Protein AF-A0A382E9C2-F1 (afdb_monomer)

Secondary structure (DSSP, 8-state):
----HHHHHHHHHHHTT-S-EEE-SEEEEEEE-TTS--EEEEEEEEEE-S-EEES-HHHHHHHHHHSSS-EEEE-SSEEEEEETTEEEEEEPPPGGG----SS---PPP-

Radius of gyration: 14.0 Å; Cα contacts (8 Å, |Δi|>4): 191; chains: 1; bounding box: 32×22×49 Å

Solvent-accessible surface area (backbone atoms only — not comparable to full-atom values): 6510 Å² total; per-residue (Å²): 88,67,81,52,69,68,54,52,53,50,51,57,57,42,34,77,52,24,45,33,40,56,46,47,58,41,40,58,50,55,41,26,21,86,86,68,81,48,76,50,74,46,82,50,95,56,68,42,92,55,70,48,26,38,63,48,37,61,59,50,49,51,58,53,70,71,39,73,82,40,35,42,45,84,56,95,65,32,34,36,44,31,35,98,92,48,76,46,79,48,69,48,36,61,72,88,83,51,60,54,72,90,64,86,83,79,77,75,86,130

Foldseek 3Di:
DFADPVNLVVLVVQCVQPQKAKDAFAFKGKFAHPVRPDIDIDGHPDTDHHIFMDNGSVVVSVVQVVAPRWDWDDDDFWIWTDDDPDIDTGGTDDPVNDDGDPDDDDDDDD

Structure (mmCIF, N/CA/C/O backbone):
data_AF-A0A382E9C2-F1
#
_entry.id   AF-A0A382E9C2-F1
#
loop_
_atom_site.group_PDB
_atom_site.id
_atom_site.type_symbol
_atom_site.label_atom_id
_atom_site.label_alt_id
_atom_site.label_comp_id
_atom_site.label_asym_id
_atom_site.label_entity_id
_atom_site.label_seq_id
_atom_site.pdbx_PDB_ins_code
_atom_s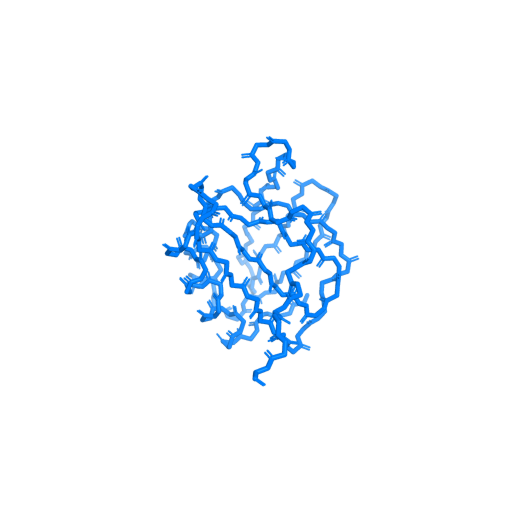ite.Cartn_x
_atom_site.Cartn_y
_atom_site.Cartn_z
_atom_site.occupancy
_atom_site.B_iso_or_equiv
_atom_site.auth_seq_id
_atom_site.auth_comp_id
_atom_site.auth_asym_id
_atom_site.auth_atom_id
_atom_site.pdbx_PDB_model_num
ATOM 1 N N . MET A 1 1 ? -11.753 5.032 4.717 1.00 91.81 1 MET A N 1
ATOM 2 C CA . MET A 1 1 ? -12.082 4.533 3.362 1.00 91.81 1 MET A CA 1
ATOM 3 C C . MET A 1 1 ? -12.258 3.020 3.390 1.00 91.81 1 MET A C 1
ATOM 5 O O . MET A 1 1 ? -11.709 2.377 4.276 1.00 91.81 1 MET A O 1
ATOM 9 N N . LYS A 1 2 ? -13.018 2.455 2.447 1.00 91.81 2 LYS A N 1
ATOM 10 C CA . LYS A 1 2 ? -13.134 1.000 2.237 1.00 91.81 2 LYS A CA 1
ATOM 11 C C . LYS A 1 2 ? 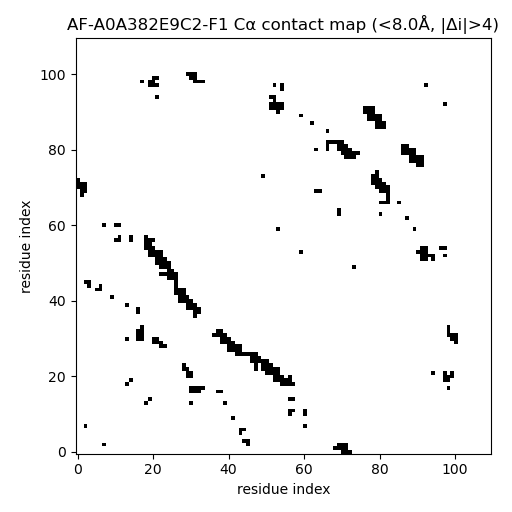-12.374 0.637 0.968 1.00 91.81 2 LYS A C 1
ATOM 13 O O . LYS A 1 2 ? -12.378 1.440 0.044 1.00 91.81 2 LYS A O 1
ATOM 18 N N . ILE A 1 3 ? -11.740 -0.529 0.947 1.00 92.94 3 ILE A N 1
ATOM 19 C CA . ILE A 1 3 ? -11.062 -1.058 -0.241 1.00 92.94 3 ILE A CA 1
ATOM 20 C C . ILE A 1 3 ? -11.972 -2.111 -0.868 1.00 92.94 3 ILE A C 1
ATOM 22 O O . ILE A 1 3 ? -12.415 -3.031 -0.178 1.00 92.94 3 ILE A O 1
ATOM 26 N N . SER A 1 4 ? -12.291 -1.957 -2.148 1.00 94.94 4 SER A N 1
ATOM 27 C CA . SER A 1 4 ? -13.079 -2.920 -2.911 1.00 94.94 4 SER A CA 1
ATOM 28 C C . SER A 1 4 ? -12.321 -4.222 -3.128 1.00 94.94 4 SER A C 1
ATOM 30 O O . SER A 1 4 ? -11.091 -4.269 -3.111 1.00 94.94 4 SER A O 1
ATOM 32 N N . GLN A 1 5 ? -13.079 -5.283 -3.407 1.00 94.50 5 GLN A N 1
ATOM 33 C CA . GLN A 1 5 ? -12.504 -6.576 -3.764 1.00 94.50 5 GLN A CA 1
ATOM 34 C C . GLN A 1 5 ? -11.592 -6.470 -4.995 1.00 94.50 5 GLN A C 1
ATOM 36 O O . GLN A 1 5 ? -10.497 -7.015 -4.977 1.00 94.50 5 GLN A O 1
ATOM 41 N N . ASN A 1 6 ? -11.987 -5.687 -6.005 1.00 96.88 6 ASN A N 1
ATOM 42 C CA . ASN A 1 6 ? -11.174 -5.463 -7.201 1.00 96.88 6 ASN A CA 1
ATOM 43 C C . ASN A 1 6 ? -9.802 -4.859 -6.861 1.00 96.88 6 ASN A C 1
ATOM 45 O O . ASN A 1 6 ? -8.774 -5.336 -7.332 1.00 96.88 6 ASN A O 1
ATOM 49 N N . THR A 1 7 ? -9.768 -3.844 -5.994 1.00 97.31 7 THR A N 1
ATOM 50 C CA . THR A 1 7 ? -8.507 -3.231 -5.558 1.00 97.31 7 THR A CA 1
ATOM 51 C C . THR A 1 7 ? -7.655 -4.203 -4.733 1.00 97.31 7 THR A C 1
ATOM 53 O O . THR A 1 7 ? -6.435 -4.217 -4.889 1.00 97.31 7 THR A O 1
ATOM 56 N N . LEU A 1 8 ? -8.263 -5.063 -3.905 1.00 96.56 8 LEU A N 1
ATOM 57 C CA . LEU A 1 8 ? -7.538 -6.128 -3.196 1.00 96.56 8 LEU A CA 1
ATOM 58 C C . LEU A 1 8 ? -6.947 -7.169 -4.154 1.00 96.56 8 LEU A C 1
ATOM 60 O O . LEU A 1 8 ? -5.807 -7.586 -3.959 1.00 96.56 8 LEU A O 1
ATOM 64 N N . ASP A 1 9 ? -7.682 -7.559 -5.193 1.00 97.81 9 ASP A N 1
ATOM 65 C CA . ASP A 1 9 ? -7.221 -8.532 -6.187 1.00 97.81 9 ASP A CA 1
ATOM 66 C C . ASP A 1 9 ? -6.061 -7.970 -7.025 1.00 97.81 9 ASP A C 1
ATOM 68 O O . ASP A 1 9 ? -5.077 -8.672 -7.268 1.00 97.81 9 ASP A O 1
ATOM 72 N N . ILE A 1 10 ? -6.120 -6.683 -7.392 1.00 98.50 10 ILE A N 1
ATOM 73 C CA . ILE A 1 10 ? -5.009 -5.966 -8.040 1.00 98.50 10 ILE A CA 1
ATOM 74 C C . ILE A 1 10 ? -3.776 -5.959 -7.133 1.00 98.50 10 ILE A C 1
ATOM 76 O O . ILE A 1 10 ? -2.687 -6.323 -7.571 1.00 98.50 10 ILE A O 1
ATOM 80 N N . LEU A 1 11 ? -3.932 -5.575 -5.862 1.00 98.06 11 LEU A N 1
ATOM 81 C CA . LEU A 1 11 ? -2.824 -5.551 -4.903 1.00 98.06 11 LEU A CA 1
ATOM 82 C C . LEU A 1 11 ? -2.230 -6.950 -4.684 1.00 98.06 11 LEU A C 1
ATOM 84 O O . LEU A 1 11 ? -1.013 -7.082 -4.591 1.00 98.06 11 LEU A O 1
ATOM 88 N N . LYS A 1 12 ? -3.065 -7.994 -4.661 1.00 98.06 12 LYS A N 1
ATOM 89 C CA . LYS A 1 12 ? -2.619 -9.390 -4.595 1.00 98.06 12 LYS A CA 1
ATOM 90 C C . LYS A 1 12 ? -1.845 -9.807 -5.844 1.00 98.06 12 LYS A C 1
ATOM 92 O O . LYS A 1 12 ? -0.849 -10.503 -5.739 1.00 98.06 12 LYS A O 1
ATOM 97 N N . ASN A 1 13 ? -2.262 -9.384 -7.034 1.00 98.38 13 ASN A N 1
ATOM 98 C CA . ASN A 1 13 ? -1.469 -9.626 -8.237 1.00 98.38 13 ASN A CA 1
ATOM 99 C C . ASN A 1 13 ? -0.131 -8.868 -8.193 1.00 98.38 13 ASN A C 1
ATOM 101 O O . ASN A 1 13 ? 0.901 -9.401 -8.590 1.00 98.38 13 ASN A O 1
ATOM 105 N N . PHE A 1 14 ? -0.131 -7.639 -7.674 1.00 98.56 14 PHE A N 1
ATOM 106 C CA . PHE A 1 14 ? 1.074 -6.821 -7.566 1.00 98.56 14 PHE A CA 1
ATOM 107 C C . PHE A 1 14 ? 2.073 -7.372 -6.545 1.00 98.56 14 PHE A C 1
ATOM 109 O O . PHE A 1 14 ? 3.274 -7.196 -6.758 1.00 98.56 14 PHE A O 1
ATOM 116 N N . SER A 1 15 ? 1.618 -8.064 -5.492 1.00 98.19 15 SER A N 1
ATOM 117 C CA . SER A 1 15 ? 2.510 -8.676 -4.497 1.00 98.19 15 SER A CA 1
ATOM 118 C C . SER A 1 15 ? 3.371 -9.806 -5.070 1.00 98.19 15 SER A C 1
ATOM 120 O O . SER A 1 15 ? 4.470 -10.038 -4.570 1.00 98.19 15 SER A O 1
ATOM 122 N N . GLU A 1 16 ? 2.929 -10.442 -6.160 1.00 98.00 16 GLU A N 1
ATOM 123 C CA . GLU A 1 16 ? 3.712 -11.425 -6.926 1.00 98.00 16 GLU A CA 1
ATOM 124 C C . GLU A 1 16 ? 4.790 -10.765 -7.810 1.00 98.00 16 GLU A C 1
ATOM 126 O O . GLU A 1 16 ? 5.763 -11.406 -8.202 1.00 98.00 16 GLU A O 1
ATOM 131 N N . ILE A 1 17 ? 4.643 -9.473 -8.132 1.00 98.31 17 ILE A N 1
ATOM 132 C CA . ILE A 1 17 ? 5.626 -8.700 -8.913 1.00 98.31 17 ILE A CA 1
ATOM 133 C C . ILE A 1 17 ? 6.677 -8.087 -7.984 1.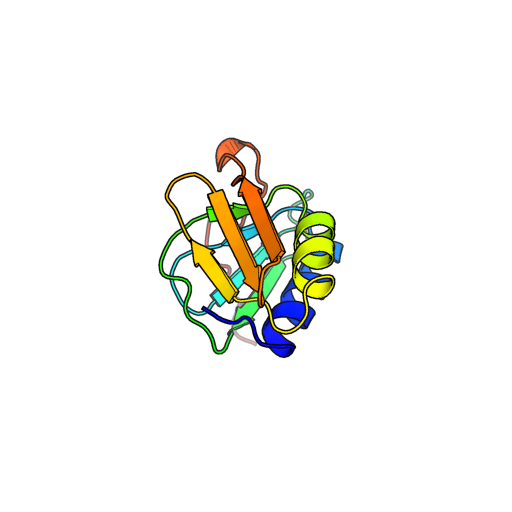00 98.31 17 ILE A C 1
ATOM 135 O O . ILE A 1 17 ? 7.875 -8.099 -8.282 1.00 98.31 17 ILE A O 1
ATOM 139 N N . ASN A 1 18 ? 6.220 -7.509 -6.875 1.00 98.25 18 ASN A N 1
ATOM 140 C CA . ASN A 1 18 ? 7.057 -6.894 -5.860 1.00 98.25 18 ASN A CA 1
ATOM 141 C C . ASN A 1 18 ? 6.344 -6.962 -4.509 1.00 98.25 18 ASN A C 1
ATOM 143 O O . ASN A 1 18 ? 5.192 -6.555 -4.379 1.00 98.25 18 ASN A O 1
ATOM 147 N N . THR A 1 19 ? 7.054 -7.434 -3.489 1.00 97.19 19 THR A N 1
ATOM 148 C CA . THR A 1 19 ? 6.509 -7.564 -2.139 1.00 97.19 19 THR A CA 1
ATOM 149 C C . THR A 1 19 ? 6.260 -6.217 -1.471 1.00 97.19 19 THR A C 1
ATOM 151 O O . THR A 1 19 ? 5.525 -6.179 -0.496 1.00 97.19 19 THR A O 1
ATOM 154 N N . ASN A 1 20 ? 6.824 -5.114 -1.973 1.00 98.31 20 ASN A N 1
ATOM 155 C CA . ASN A 1 20 ? 6.514 -3.765 -1.506 1.00 98.31 20 ASN A CA 1
ATOM 156 C C . ASN A 1 20 ? 5.763 -2.943 -2.556 1.00 98.31 20 ASN A C 1
ATOM 158 O O . ASN A 1 20 ? 5.815 -3.216 -3.756 1.00 98.31 20 ASN A O 1
ATOM 162 N N . ILE A 1 21 ? 5.091 -1.889 -2.094 1.00 98.44 21 ILE A N 1
ATOM 163 C CA . ILE A 1 21 ? 4.430 -0.920 -2.967 1.00 98.44 21 ILE A CA 1
ATOM 164 C C . ILE A 1 21 ? 4.472 0.484 -2.363 1.00 98.44 21 ILE A C 1
ATOM 166 O O . ILE A 1 21 ? 4.301 0.676 -1.158 1.00 98.44 21 ILE A O 1
ATOM 170 N N . LEU A 1 22 ? 4.682 1.482 -3.223 1.00 98.31 22 LEU A N 1
ATOM 171 C CA . LEU A 1 22 ? 4.480 2.891 -2.898 1.00 98.31 22 LEU A CA 1
ATOM 172 C C . LEU A 1 22 ? 3.133 3.333 -3.473 1.00 98.31 22 LEU A C 1
ATOM 174 O O . LEU A 1 22 ? 2.985 3.452 -4.691 1.00 98.31 22 LEU A O 1
ATOM 1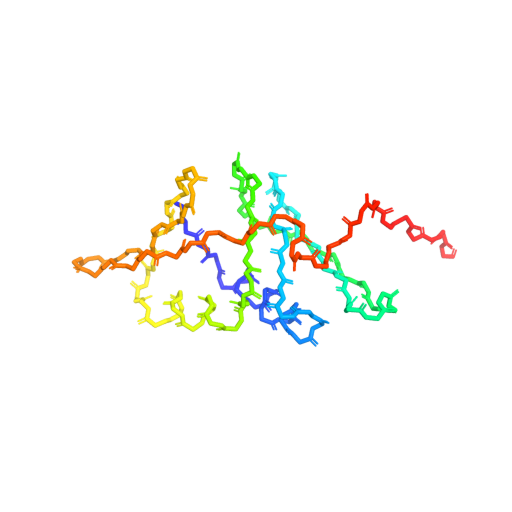78 N N . ILE A 1 23 ? 2.165 3.591 -2.600 1.00 97.56 23 ILE A N 1
ATOM 179 C CA . ILE A 1 23 ? 0.864 4.142 -2.975 1.00 97.56 23 ILE A CA 1
ATOM 180 C C . ILE A 1 23 ? 1.016 5.651 -3.115 1.00 97.56 23 ILE A C 1
ATOM 182 O O . ILE A 1 23 ? 1.523 6.301 -2.203 1.00 97.56 23 ILE A O 1
ATOM 186 N N . LYS A 1 24 ? 0.580 6.208 -4.246 1.00 96.69 24 LYS A N 1
ATOM 187 C CA . LYS A 1 24 ? 0.547 7.655 -4.501 1.00 96.69 24 LYS A CA 1
ATOM 188 C C . LYS A 1 24 ? -0.893 8.171 -4.412 1.00 96.69 24 LYS A C 1
ATOM 190 O O . LYS A 1 24 ? -1.818 7.381 -4.603 1.00 96.69 24 LYS A O 1
ATOM 195 N N . PRO A 1 25 ? -1.101 9.476 -4.161 1.00 96.94 25 PRO A N 1
ATOM 196 C CA . PRO A 1 25 ? -2.432 10.060 -4.204 1.00 96.94 25 PRO A CA 1
ATOM 197 C C . PRO A 1 25 ? -3.097 9.861 -5.570 1.00 96.94 25 PRO A C 1
ATOM 199 O O . PRO A 1 25 ? -2.435 9.968 -6.605 1.00 96.94 25 PRO A O 1
ATOM 202 N N . GLY A 1 26 ? -4.404 9.607 -5.566 1.00 97.19 26 GLY A N 1
ATOM 203 C CA . GLY A 1 26 ? -5.204 9.386 -6.769 1.00 97.19 26 GLY A CA 1
ATOM 204 C C . GLY A 1 26 ? -5.788 7.975 -6.868 1.00 97.19 26 GLY A C 1
ATOM 205 O O . GLY A 1 26 ? -5.942 7.272 -5.869 1.00 97.19 26 GLY A O 1
ATOM 206 N N . LYS A 1 27 ? -6.144 7.589 -8.098 1.00 97.62 27 LYS A N 1
ATOM 207 C CA . LYS A 1 27 ? -6.906 6.367 -8.427 1.00 97.62 27 LYS A CA 1
ATOM 208 C C . LYS A 1 27 ? -6.114 5.346 -9.242 1.00 97.62 27 LYS A C 1
ATOM 210 O O . LYS A 1 27 ? -6.685 4.543 -9.970 1.00 97.62 27 LYS A O 1
ATOM 215 N N . VAL A 1 28 ? -4.790 5.410 -9.158 1.00 97.00 28 VAL A N 1
ATOM 216 C CA . VAL A 1 28 ? -3.885 4.597 -9.970 1.00 97.00 28 VAL A CA 1
ATOM 217 C C . VAL A 1 28 ? -2.902 3.891 -9.057 1.00 97.00 28 VAL A C 1
ATOM 219 O O . VAL A 1 28 ? -2.204 4.528 -8.267 1.00 97.00 28 VAL A O 1
ATOM 222 N N . LEU A 1 29 ? -2.800 2.578 -9.218 1.00 97.81 29 LEU A N 1
ATOM 223 C CA . LEU A 1 29 ? -1.762 1.764 -8.606 1.00 97.81 29 LEU A CA 1
ATOM 224 C C . LEU A 1 29 ? -0.707 1.414 -9.649 1.00 97.81 29 LEU A C 1
ATOM 226 O O . LEU A 1 29 ? -1.017 1.169 -10.815 1.00 97.81 29 LEU A O 1
ATOM 230 N N . SER A 1 30 ? 0.553 1.363 -9.225 1.00 97.44 30 SER A N 1
ATOM 231 C CA . SER A 1 30 ? 1.639 0.870 -10.069 1.00 97.44 30 SER A CA 1
ATOM 232 C C . SER A 1 30 ? 2.685 0.137 -9.243 1.00 97.44 30 SER A C 1
ATOM 234 O O . SER A 1 30 ? 2.916 0.477 -8.083 1.00 97.44 30 SER A O 1
ATOM 236 N N . THR A 1 31 ? 3.321 -0.857 -9.852 1.00 98.12 31 THR A N 1
ATOM 237 C CA . THR A 1 31 ? 4.416 -1.618 -9.252 1.00 98.12 31 THR A CA 1
ATOM 238 C C . THR A 1 31 ? 5.488 -1.919 -10.294 1.00 98.12 31 THR A C 1
ATOM 240 O O . THR A 1 31 ? 5.247 -1.868 -11.503 1.00 98.12 31 THR A O 1
ATOM 243 N N . ILE A 1 32 ? 6.695 -2.205 -9.820 1.00 97.75 32 ILE A N 1
ATOM 244 C CA . ILE A 1 32 ? 7.811 -2.660 -10.642 1.00 97.75 32 ILE A CA 1
ATOM 245 C C . ILE A 1 32 ? 8.572 -3.736 -9.876 1.00 97.75 32 ILE A C 1
ATOM 247 O O . ILE A 1 32 ? 8.770 -3.593 -8.670 1.00 97.75 32 ILE A O 1
ATOM 251 N N . SER A 1 33 ? 9.007 -4.795 -10.556 1.00 97.56 33 SER A N 1
ATOM 252 C CA . SER A 1 33 ? 9.823 -5.836 -9.930 1.00 97.56 33 SER A CA 1
ATOM 253 C C . SER A 1 33 ? 11.132 -5.268 -9.381 1.00 97.56 33 SER A C 1
ATOM 255 O O . SER A 1 33 ? 11.654 -4.254 -9.857 1.00 97.56 33 SER A O 1
ATOM 257 N N . THR A 1 34 ? 11.718 -5.961 -8.406 1.00 95.69 34 THR A N 1
ATOM 258 C CA . THR A 1 34 ? 13.026 -5.602 -7.833 1.00 95.69 34 THR A CA 1
ATOM 259 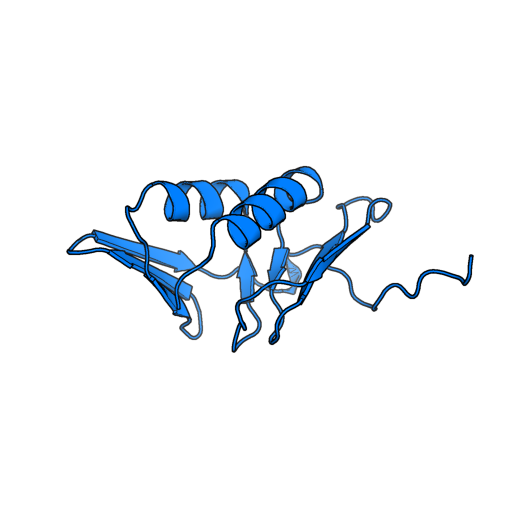C C . THR A 1 34 ? 14.124 -5.540 -8.900 1.00 95.69 34 THR A C 1
ATOM 261 O O . THR A 1 34 ? 14.956 -4.634 -8.883 1.00 95.69 34 THR A O 1
ATOM 264 N N . MET A 1 35 ? 14.071 -6.446 -9.884 1.00 96.38 35 MET A N 1
ATOM 265 C CA . MET A 1 35 ? 14.958 -6.483 -11.055 1.00 96.38 35 MET A CA 1
ATOM 266 C C . MET A 1 35 ? 14.612 -5.447 -12.139 1.00 96.38 35 MET A C 1
ATOM 268 O O . MET A 1 35 ? 15.334 -5.341 -13.127 1.00 96.38 35 MET A O 1
ATOM 272 N N . ARG A 1 36 ? 13.531 -4.676 -11.971 1.00 94.94 36 ARG A N 1
ATOM 273 C CA . ARG A 1 36 ? 13.075 -3.612 -12.883 1.00 94.94 36 ARG A CA 1
ATOM 274 C C . ARG A 1 36 ? 12.774 -4.065 -14.316 1.00 94.94 36 ARG A C 1
ATOM 276 O O . ARG A 1 36 ? 12.934 -3.293 -15.256 1.00 94.94 36 ARG A O 1
ATOM 283 N N . ASN A 1 37 ? 12.315 -5.300 -14.475 1.00 94.94 37 ASN A N 1
ATOM 284 C CA . ASN A 1 37 ? 11.987 -5.908 -15.769 1.00 94.94 37 ASN A CA 1
ATOM 285 C C . ASN A 1 37 ? 10.492 -6.214 -15.954 1.00 94.94 37 ASN A C 1
ATOM 287 O O . ASN A 1 37 ? 10.073 -6.513 -17.067 1.00 94.94 37 ASN A O 1
ATOM 291 N N . ILE A 1 38 ? 9.690 -6.131 -14.890 1.00 96.06 38 ILE A N 1
ATOM 292 C CA . ILE A 1 38 ? 8.235 -6.295 -14.932 1.00 96.06 38 ILE A CA 1
ATOM 293 C C . ILE A 1 38 ? 7.626 -5.027 -14.353 1.00 96.06 38 ILE A C 1
ATOM 295 O O . ILE A 1 38 ? 7.981 -4.625 -13.247 1.00 96.06 38 ILE A O 1
ATOM 299 N N . PHE A 1 39 ? 6.717 -4.406 -15.096 1.00 96.00 39 PHE A N 1
ATOM 300 C CA . PHE A 1 39 ? 5.965 -3.230 -14.677 1.00 96.00 39 PHE A CA 1
ATOM 301 C C . PHE A 1 39 ? 4.474 -3.511 -14.832 1.00 96.00 39 PHE A C 1
ATOM 303 O O . PHE A 1 39 ? 4.058 -4.088 -15.836 1.00 96.00 39 PHE A O 1
ATOM 310 N N . ALA A 1 40 ? 3.678 -3.072 -13.861 1.00 96.50 40 ALA A N 1
ATOM 311 C CA . ALA A 1 40 ? 2.226 -3.128 -13.943 1.00 96.50 40 ALA A CA 1
ATOM 312 C C . ALA A 1 40 ? 1.607 -1.817 -13.450 1.00 96.50 40 ALA A C 1
ATOM 314 O O . ALA A 1 40 ? 2.125 -1.167 -12.537 1.00 96.50 40 ALA A O 1
ATOM 315 N N . LYS A 1 41 ? 0.485 -1.441 -14.070 1.00 96.44 41 LYS A N 1
ATOM 316 C CA . LYS A 1 41 ? -0.327 -0.263 -13.751 1.00 96.44 41 LYS A CA 1
ATOM 317 C C . LYS A 1 41 ? -1.796 -0.664 -13.826 1.00 96.44 41 LYS A C 1
ATOM 319 O O . LYS A 1 41 ? -2.171 -1.404 -14.731 1.00 96.44 41 LYS A O 1
ATOM 324 N N . ALA A 1 42 ? -2.601 -0.185 -12.888 1.00 97.38 42 ALA A N 1
ATOM 325 C CA . ALA A 1 42 ? -4.035 -0.438 -12.867 1.00 97.38 42 ALA A CA 1
ATOM 326 C C . ALA A 1 42 ? -4.789 0.765 -12.296 1.00 97.38 42 ALA A C 1
ATOM 328 O O . ALA A 1 42 ? -4.354 1.366 -11.310 1.00 97.38 42 ALA A O 1
ATOM 329 N N . ASP A 1 43 ? -5.924 1.086 -12.908 1.00 97.38 43 ASP A N 1
ATOM 330 C CA . ASP A 1 43 ? -6.894 2.029 -12.359 1.00 97.38 43 ASP A CA 1
ATOM 331 C C . ASP A 1 43 ? -7.764 1.338 -11.302 1.00 97.38 43 ASP A C 1
ATOM 333 O O . ASP A 1 43 ? -8.104 0.156 -11.418 1.00 97.38 43 ASP A O 1
ATOM 337 N N . ILE A 1 44 ? -8.139 2.085 -10.266 1.00 97.50 44 ILE A N 1
ATOM 338 C CA . ILE A 1 44 ? -8.995 1.623 -9.169 1.00 97.50 44 ILE A CA 1
ATOM 339 C C . ILE A 1 44 ? -10.191 2.558 -8.971 1.00 97.50 44 ILE A C 1
ATOM 341 O O . ILE A 1 44 ? -10.204 3.706 -9.416 1.00 97.50 44 ILE A O 1
ATOM 345 N N . SER A 1 45 ? -11.228 2.067 -8.293 1.00 94.00 45 SER A N 1
ATOM 346 C CA . SER A 1 45 ? -12.439 2.853 -8.020 1.00 94.00 45 SER A CA 1
ATOM 347 C C . SER A 1 45 ? -12.252 3.888 -6.909 1.00 94.00 45 SER A C 1
ATOM 349 O O . SER A 1 45 ? -12.863 4.960 -6.935 1.00 94.00 45 SER A O 1
ATOM 351 N N . GLU A 1 46 ? -11.432 3.553 -5.916 1.00 93.19 46 GLU A N 1
ATOM 352 C CA . GLU A 1 46 ? -11.136 4.382 -4.757 1.00 93.19 46 GLU A CA 1
ATOM 353 C C . GLU A 1 46 ? -10.073 5.429 -5.065 1.00 93.19 46 GLU A C 1
ATOM 355 O O . GLU A 1 46 ? -9.254 5.270 -5.963 1.00 93.19 46 GLU A O 1
ATOM 360 N N . GLU A 1 47 ? -10.049 6.478 -4.250 1.00 95.31 47 GLU A N 1
ATOM 361 C CA . GLU A 1 47 ? -9.004 7.491 -4.284 1.00 95.31 47 GLU A CA 1
ATOM 362 C C . GLU A 1 47 ? -8.220 7.472 -2.975 1.00 95.31 47 GLU A C 1
ATOM 364 O O . GLU A 1 47 ? -8.799 7.599 -1.891 1.00 95.31 47 GLU A O 1
ATOM 369 N N . PHE A 1 48 ? -6.903 7.307 -3.072 1.00 96.12 48 PHE A N 1
ATOM 370 C CA . PHE A 1 48 ? -6.007 7.505 -1.940 1.00 96.12 48 PHE A CA 1
ATOM 371 C C . PHE A 1 48 ? -5.672 8.991 -1.820 1.00 96.12 48 PHE A C 1
ATOM 373 O O . PHE A 1 48 ? -5.281 9.628 -2.794 1.00 96.12 48 PHE A O 1
ATOM 380 N N . SER A 1 49 ? -5.813 9.556 -0.620 1.00 95.12 49 SER A N 1
ATOM 381 C CA . SER A 1 49 ? -5.603 10.990 -0.378 1.00 95.12 49 SER A CA 1
ATOM 382 C C . SER A 1 49 ? -4.155 11.367 -0.047 1.00 95.12 49 SER A C 1
ATOM 384 O O . SER A 1 49 ? -3.834 12.551 0.013 1.00 95.12 49 SER A O 1
ATOM 386 N N . ALA A 1 50 ? -3.285 10.386 0.201 1.00 96.00 50 ALA A N 1
ATOM 387 C CA . ALA A 1 50 ? -1.909 10.600 0.637 1.00 96.00 50 ALA A CA 1
ATOM 388 C C . ALA A 1 50 ? -0.959 9.551 0.042 1.00 96.00 50 ALA A C 1
ATOM 390 O O . ALA A 1 50 ? -1.377 8.439 -0.281 1.00 96.00 50 ALA A O 1
ATOM 391 N N . GLU A 1 51 ? 0.321 9.916 -0.081 1.00 97.19 51 GLU A N 1
ATOM 392 C CA . GLU A 1 51 ? 1.394 8.982 -0.434 1.00 97.19 51 GLU A CA 1
ATOM 393 C C . GLU A 1 51 ? 1.795 8.173 0.807 1.00 97.19 51 GLU A C 1
ATOM 395 O O . GLU A 1 51 ? 2.018 8.753 1.869 1.00 97.19 51 GLU A O 1
ATOM 400 N N . PHE A 1 52 ? 1.908 6.849 0.689 1.00 97.94 52 PHE A N 1
ATOM 401 C CA . PHE A 1 52 ? 2.437 6.000 1.758 1.00 97.94 52 PHE A CA 1
ATOM 402 C C . PHE A 1 52 ? 3.026 4.695 1.217 1.00 97.94 52 PHE A C 1
ATOM 404 O O . PHE A 1 52 ? 2.649 4.195 0.157 1.00 97.94 52 PHE A O 1
ATOM 411 N N . GLY A 1 53 ? 3.980 4.147 1.965 1.00 98.06 53 GLY A N 1
ATOM 412 C CA . GLY A 1 53 ? 4.691 2.923 1.624 1.00 98.06 53 GLY A CA 1
ATOM 413 C C . GLY A 1 53 ? 4.187 1.704 2.386 1.00 98.06 53 GLY A C 1
ATOM 414 O O . GLY A 1 53 ? 3.967 1.789 3.593 1.00 98.06 53 GLY A O 1
ATOM 415 N N . ILE A 1 54 ? 4.085 0.559 1.716 1.00 98.38 54 ILE A N 1
ATOM 416 C CA . ILE A 1 54 ? 3.865 -0.757 2.332 1.00 98.38 54 ILE A CA 1
ATOM 417 C C . ILE A 1 54 ? 5.113 -1.603 2.069 1.00 98.38 54 ILE A C 1
ATOM 419 O O . ILE A 1 54 ? 5.499 -1.772 0.914 1.00 98.38 54 ILE A O 1
ATOM 423 N N . TYR A 1 55 ? 5.751 -2.102 3.133 1.00 97.81 55 TYR A N 1
ATOM 424 C CA . TYR A 1 55 ? 6.991 -2.887 3.034 1.00 97.81 55 TYR A CA 1
ATOM 425 C C . TYR A 1 55 ? 6.725 -4.339 2.629 1.00 97.81 55 TYR A C 1
ATOM 427 O O . TYR A 1 55 ? 7.429 -4.878 1.779 1.00 97.81 55 TYR A O 1
ATOM 435 N N . ASP A 1 56 ? 5.698 -4.943 3.230 1.00 97.62 56 ASP A N 1
ATOM 436 C CA . ASP A 1 56 ? 5.240 -6.292 2.912 1.00 97.62 56 ASP A CA 1
ATOM 437 C C . ASP A 1 56 ? 3.746 -6.257 2.579 1.00 97.62 56 ASP A C 1
ATOM 439 O O . ASP A 1 56 ? 2.872 -6.122 3.442 1.00 97.62 56 ASP A O 1
ATOM 443 N N . LEU A 1 57 ? 3.465 -6.335 1.284 1.00 97.81 57 LEU A N 1
ATOM 444 C CA . LEU A 1 57 ? 2.134 -6.288 0.717 1.00 97.81 57 LEU A CA 1
ATOM 445 C C . LEU A 1 57 ? 1.350 -7.566 1.019 1.00 97.81 57 LEU A C 1
ATOM 447 O O . LEU A 1 57 ? 0.138 -7.487 1.207 1.00 97.81 57 LEU A O 1
ATOM 451 N N . ASN A 1 58 ? 2.015 -8.718 1.136 1.00 97.69 58 ASN A N 1
ATOM 452 C CA . ASN A 1 58 ? 1.355 -9.965 1.516 1.00 97.69 58 ASN A CA 1
ATOM 453 C C . ASN A 1 58 ? 0.916 -9.919 2.984 1.00 97.69 58 ASN A C 1
ATOM 455 O O . ASN A 1 58 ? -0.224 -10.277 3.286 1.00 97.69 58 ASN A O 1
ATOM 459 N N . GLU A 1 59 ? 1.768 -9.411 3.881 1.00 97.38 59 GLU A N 1
ATOM 460 C CA . GLU A 1 59 ? 1.402 -9.171 5.283 1.00 97.38 59 GLU A CA 1
ATOM 461 C C . GLU A 1 59 ? 0.224 -8.193 5.376 1.00 97.38 59 GLU A C 1
ATOM 463 O O . GLU A 1 59 ? -0.787 -8.489 6.019 1.00 97.38 59 GLU A O 1
ATOM 468 N N . PHE A 1 60 ? 0.312 -7.054 4.681 1.00 97.50 60 PHE A N 1
ATOM 469 C CA . PHE A 1 60 ? -0.756 -6.058 4.654 1.00 97.50 60 PHE A CA 1
ATOM 470 C C . PHE A 1 60 ? -2.088 -6.656 4.178 1.00 97.50 60 PHE A C 1
ATOM 472 O O . PHE A 1 6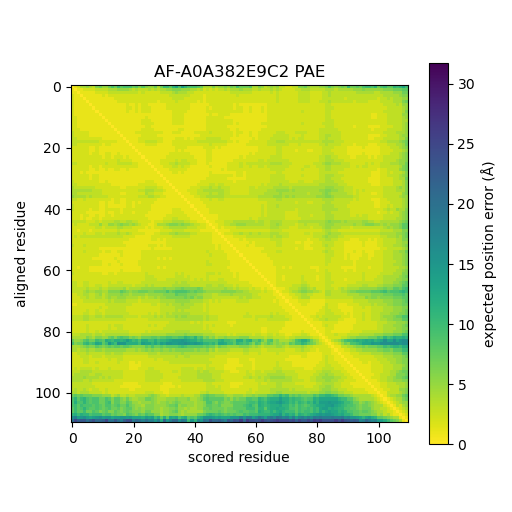0 ? -3.115 -6.476 4.836 1.00 97.50 60 PHE A O 1
ATOM 479 N N . LEU A 1 61 ? -2.082 -7.399 3.066 1.00 96.88 61 LEU A N 1
ATOM 480 C CA . LEU A 1 61 ? -3.273 -8.067 2.537 1.00 96.88 61 LEU A CA 1
ATOM 481 C C . LEU A 1 61 ? -3.825 -9.099 3.522 1.00 96.88 61 LEU A C 1
ATOM 483 O O . LEU A 1 61 ? -5.041 -9.167 3.706 1.00 96.88 61 LEU A O 1
ATOM 487 N N . GLY A 1 62 ? -2.961 -9.858 4.198 1.00 95.88 62 GLY A N 1
ATOM 488 C CA . GLY A 1 62 ? -3.358 -10.782 5.260 1.00 95.88 62 GLY A CA 1
ATOM 489 C C . GLY A 1 62 ? -4.108 -10.073 6.389 1.00 95.88 62 GLY A C 1
ATOM 490 O O . GLY A 1 62 ? -5.202 -10.492 6.767 1.00 95.88 62 GLY A O 1
ATOM 491 N N . VAL A 1 63 ? -3.585 -8.941 6.873 1.00 94.50 63 VAL A N 1
ATOM 492 C CA . VAL A 1 63 ? -4.244 -8.148 7.924 1.00 94.50 63 VAL A CA 1
ATOM 493 C C . VAL A 1 63 ? -5.582 -7.590 7.436 1.00 94.50 63 VAL A C 1
ATOM 495 O O . VAL A 1 63 ? -6.591 -7.754 8.123 1.00 94.50 63 VAL A O 1
ATOM 498 N N . VAL A 1 64 ? -5.626 -6.972 6.251 1.00 94.50 64 VAL A N 1
ATOM 499 C CA . VAL A 1 64 ? -6.860 -6.380 5.707 1.00 94.50 64 VAL A CA 1
ATOM 500 C C . VAL A 1 64 ? -7.939 -7.442 5.498 1.00 94.50 64 VAL A C 1
ATOM 502 O O . VAL A 1 64 ? -9.081 -7.231 5.897 1.00 94.50 64 VAL A O 1
ATOM 505 N N . THR A 1 65 ? -7.592 -8.590 4.918 1.00 92.31 65 THR A N 1
ATOM 506 C CA . THR A 1 65 ? -8.562 -9.657 4.617 1.00 92.31 65 THR A CA 1
ATOM 507 C C . THR A 1 65 ? -9.010 -10.439 5.853 1.00 92.31 65 THR A C 1
ATOM 509 O O . THR A 1 65 ? -10.113 -10.983 5.851 1.00 92.31 65 THR A O 1
ATOM 512 N N . SER A 1 66 ? -8.213 -10.456 6.928 1.00 92.12 66 SER A N 1
ATOM 513 C CA . SER A 1 66 ? -8.588 -11.099 8.198 1.00 92.12 66 SER A CA 1
ATOM 514 C C . SER A 1 66 ? -9.687 -10.357 8.971 1.00 92.12 66 SER A C 1
ATOM 516 O O . SER A 1 66 ? -10.378 -10.955 9.796 1.00 92.12 66 SER A O 1
ATOM 518 N N . ILE A 1 67 ? -9.873 -9.058 8.712 1.00 90.56 67 ILE A N 1
ATOM 519 C CA . ILE A 1 67 ? -10.860 -8.222 9.397 1.00 90.56 67 ILE A CA 1
ATOM 520 C C . ILE A 1 67 ? -12.116 -8.133 8.525 1.00 90.56 67 ILE A C 1
ATOM 522 O O . ILE A 1 67 ? -12.070 -7.677 7.388 1.00 90.56 67 ILE A O 1
ATOM 526 N N . GLN A 1 68 ? -13.275 -8.524 9.056 1.00 88.38 68 GLN A N 1
ATOM 527 C CA . GLN A 1 68 ? -14.529 -8.467 8.302 1.00 88.38 68 GLN A CA 1
ATOM 528 C C . GLN A 1 68 ? -14.947 -7.015 8.023 1.00 88.38 68 GLN A C 1
ATOM 530 O O . GLN A 1 68 ? -15.162 -6.250 8.958 1.00 88.38 68 GLN A O 1
ATOM 535 N N . LYS A 1 69 ? -15.153 -6.651 6.747 1.00 89.56 69 LYS A N 1
ATOM 536 C CA . LYS A 1 69 ? -15.568 -5.295 6.314 1.00 89.56 69 LYS A CA 1
ATOM 537 C C . LYS A 1 69 ? -14.675 -4.191 6.917 1.00 89.56 69 LYS A C 1
ATOM 539 O O . LYS A 1 69 ? -15.184 -3.320 7.625 1.00 89.56 69 LYS A O 1
ATOM 544 N N . PRO A 1 70 ? -13.358 -4.230 6.666 1.00 94.12 70 PRO A N 1
ATOM 545 C CA . PRO A 1 70 ? -12.426 -3.312 7.292 1.00 94.12 70 PRO A CA 1
ATOM 546 C C . PRO A 1 70 ? -12.612 -1.893 6.751 1.00 94.12 70 PRO A C 1
ATOM 548 O O . PRO A 1 70 ? -12.851 -1.674 5.560 1.00 94.12 70 PRO A O 1
ATOM 551 N N . GLU A 1 71 ? -12.436 -0.918 7.628 1.00 94.38 71 GLU A N 1
ATOM 552 C CA . GLU A 1 71 ? -12.261 0.481 7.271 1.00 94.38 71 GLU A CA 1
ATOM 553 C C . GLU A 1 71 ? -10.810 0.882 7.513 1.00 94.38 71 GLU A C 1
ATOM 555 O O . GLU A 1 71 ? -10.245 0.623 8.577 1.00 94.38 71 GLU A O 1
ATOM 560 N N . ILE A 1 72 ? -10.212 1.506 6.500 1.00 95.12 72 ILE A N 1
ATOM 561 C CA . ILE A 1 72 ? -8.848 2.021 6.535 1.00 95.12 72 ILE A CA 1
ATOM 562 C C . ILE A 1 72 ? -8.887 3.519 6.803 1.00 95.12 72 ILE A C 1
ATOM 564 O O . ILE A 1 72 ? -9.558 4.275 6.098 1.00 95.12 72 ILE A O 1
ATOM 568 N N . GLU A 1 73 ? -8.126 3.960 7.792 1.00 95.81 73 GLU A N 1
ATOM 569 C CA . GLU A 1 73 ? -7.891 5.370 8.072 1.00 95.81 73 GLU A CA 1
ATOM 570 C C . GLU A 1 73 ? -6.394 5.660 7.948 1.00 95.81 73 GLU A C 1
ATOM 572 O O . GLU A 1 73 ? -5.583 5.088 8.678 1.00 95.81 73 GLU A O 1
ATOM 577 N N . LEU A 1 74 ? -6.029 6.540 7.016 1.00 96.12 74 LEU A N 1
ATOM 578 C CA . LEU A 1 74 ? -4.647 6.972 6.827 1.00 96.12 74 LEU A CA 1
ATOM 579 C C . LEU A 1 74 ? -4.291 8.011 7.899 1.00 96.12 74 LEU A C 1
ATOM 581 O O . LEU A 1 74 ? -5.022 8.984 8.096 1.00 96.12 74 LEU A O 1
ATOM 585 N N . LYS A 1 75 ? -3.170 7.813 8.595 1.00 96.50 75 LYS A N 1
ATOM 586 C CA . LYS A 1 75 ? -2.531 8.821 9.460 1.00 96.50 75 LYS A CA 1
ATOM 587 C C . LYS A 1 75 ? -1.167 9.187 8.873 1.00 96.50 75 LYS A C 1
ATOM 589 O O . LYS A 1 75 ? -0.815 8.717 7.801 1.00 96.50 75 LYS A O 1
ATOM 594 N N . ASP A 1 76 ? -0.408 10.010 9.591 1.00 95.00 76 ASP A N 1
ATOM 595 C CA . ASP A 1 76 ? 0.903 10.513 9.159 1.00 95.00 76 ASP A CA 1
ATOM 596 C C . ASP A 1 76 ? 1.968 9.404 9.010 1.00 95.00 76 ASP A C 1
ATOM 598 O O . ASP A 1 76 ? 2.657 9.321 8.001 1.00 95.00 76 ASP A O 1
ATOM 602 N N . LYS A 1 77 ? 2.074 8.493 9.989 1.00 96.69 77 LYS A N 1
ATOM 603 C CA . LYS A 1 77 ? 3.141 7.462 10.039 1.00 96.69 77 LYS A CA 1
ATOM 604 C C . LYS A 1 77 ? 2.652 6.021 9.895 1.00 96.69 77 LYS A C 1
ATOM 606 O O . LYS A 1 77 ? 3.444 5.082 9.876 1.00 96.69 77 LYS A O 1
ATOM 611 N N . PHE A 1 78 ? 1.343 5.834 9.917 1.00 97.69 78 PHE A N 1
ATOM 612 C CA . PHE A 1 78 ? 0.698 4.531 9.919 1.00 97.69 78 PHE A CA 1
ATOM 613 C C . PHE A 1 78 ? -0.723 4.681 9.400 1.00 97.69 78 PHE A C 1
ATOM 615 O O . PHE A 1 78 ? -1.296 5.767 9.448 1.00 97.69 78 PHE A O 1
ATOM 622 N N . LEU A 1 79 ? -1.327 3.573 9.003 1.00 97.00 79 LEU A N 1
ATOM 623 C CA . LEU A 1 79 ? -2.766 3.482 8.824 1.00 97.00 79 LEU A CA 1
ATOM 624 C C . LEU A 1 79 ? -3.372 2.628 9.932 1.00 97.00 79 LEU A C 1
ATOM 626 O O . LEU A 1 79 ? -2.690 1.835 10.592 1.00 97.00 79 LEU A O 1
ATOM 630 N N . THR A 1 80 ? -4.665 2.805 10.159 1.00 97.06 80 THR A N 1
ATOM 631 C CA . THR A 1 80 ? -5.429 1.897 11.008 1.00 97.06 80 THR A CA 1
ATOM 632 C C . THR A 1 80 ? -6.439 1.144 10.177 1.00 97.06 80 THR A C 1
ATOM 634 O O . THR A 1 80 ? -7.143 1.754 9.379 1.00 97.06 80 THR A O 1
ATOM 637 N N . ILE A 1 81 ? -6.513 -0.162 10.401 1.00 95.88 81 ILE A N 1
ATOM 638 C CA . ILE A 1 81 ? -7.484 -1.065 9.789 1.00 95.88 81 ILE A CA 1
ATOM 639 C C . ILE A 1 81 ? -8.421 -1.480 10.915 1.00 95.88 81 ILE A C 1
ATOM 641 O O . ILE A 1 81 ? -7.971 -2.051 11.910 1.00 95.88 81 ILE A O 1
ATOM 645 N N . SER A 1 82 ? -9.703 -1.152 10.815 1.00 94.69 82 SER A N 1
ATOM 646 C CA . SER A 1 82 ? -10.647 -1.403 11.905 1.00 94.69 82 SER A CA 1
ATOM 647 C C . SER A 1 82 ? -12.001 -1.889 11.426 1.00 94.69 82 SER A C 1
ATOM 649 O O . SER A 1 82 ? -12.470 -1.485 10.369 1.00 94.69 82 SER A O 1
ATOM 651 N N . SER A 1 83 ? -12.647 -2.717 12.239 1.00 93.50 83 SER A N 1
ATOM 652 C CA . SER A 1 83 ? -14.049 -3.101 12.079 1.00 93.50 83 SER A CA 1
ATOM 653 C C . SER A 1 83 ? -14.633 -3.478 13.435 1.00 93.50 83 SER A C 1
ATOM 655 O O . SER A 1 83 ? -13.986 -4.210 14.180 1.00 93.50 83 SER A O 1
ATOM 657 N N . SER A 1 84 ? -15.821 -2.954 13.763 1.00 84.19 84 SER A N 1
ATOM 658 C CA . SER A 1 84 ? -16.658 -3.291 14.932 1.00 84.19 84 SER A CA 1
ATOM 659 C C . SER A 1 84 ? -15.912 -3.863 16.154 1.00 84.19 84 SER A C 1
ATOM 661 O O . SER A 1 84 ? -16.153 -4.993 16.568 1.00 84.19 84 SER A O 1
ATOM 663 N N . GLY A 1 85 ? -14.993 -3.081 16.735 1.00 84.25 85 GLY A N 1
ATOM 664 C CA . GLY A 1 85 ? -14.259 -3.427 17.965 1.00 84.25 85 GLY A CA 1
ATOM 665 C C . GLY A 1 85 ? -12.847 -3.995 17.766 1.00 84.25 85 GLY A C 1
ATOM 666 O O . GLY A 1 85 ? -12.052 -3.965 18.700 1.00 84.25 85 GLY A O 1
ATOM 667 N N . THR A 1 86 ? -12.490 -4.426 16.554 1.00 90.44 86 THR A N 1
ATOM 668 C CA . THR A 1 86 ? -11.122 -4.826 16.187 1.00 90.44 86 THR A CA 1
ATOM 669 C C . THR A 1 86 ? -10.393 -3.663 15.525 1.00 90.44 86 THR A C 1
ATOM 671 O O . THR A 1 86 ? -10.947 -2.992 14.650 1.00 90.44 86 THR A O 1
ATOM 674 N N . LYS A 1 87 ? -9.138 -3.421 15.921 1.00 93.25 87 LYS A N 1
ATOM 675 C CA . LYS A 1 87 ? -8.281 -2.382 15.342 1.00 93.25 87 LYS A CA 1
ATOM 676 C C . LYS A 1 87 ? -6.842 -2.872 15.232 1.00 93.25 87 LYS A C 1
ATOM 678 O O . LYS A 1 87 ? -6.226 -3.208 16.237 1.00 93.25 87 LYS A O 1
ATOM 683 N N . ALA A 1 88 ? -6.301 -2.836 14.023 1.00 94.94 88 ALA A N 1
ATOM 684 C CA . ALA A 1 88 ? -4.890 -3.039 13.736 1.00 94.94 88 ALA A CA 1
ATOM 685 C C . ALA A 1 88 ? -4.241 -1.705 13.344 1.00 94.94 88 ALA A C 1
ATOM 687 O O . ALA A 1 88 ? -4.867 -0.849 12.711 1.00 94.94 88 ALA A O 1
ATOM 688 N N . LYS A 1 89 ? -2.976 -1.525 13.728 1.00 96.56 89 LYS A N 1
ATOM 689 C CA . LYS A 1 89 ? -2.123 -0.422 13.277 1.00 96.56 89 LYS A CA 1
ATOM 690 C C . LYS A 1 89 ? -1.057 -1.007 12.355 1.00 96.56 89 LYS A C 1
ATOM 692 O O . LYS A 1 89 ? -0.369 -1.932 12.766 1.00 96.56 89 LYS A O 1
ATOM 697 N N . TYR A 1 90 ? -0.906 -0.436 11.165 1.00 97.38 90 TYR A N 1
ATOM 698 C CA . TYR A 1 90 ? 0.108 -0.839 10.191 1.00 97.38 90 TYR A CA 1
ATOM 699 C C . TYR A 1 90 ? 1.002 0.358 9.868 1.00 97.38 90 TYR A C 1
ATOM 701 O O . TYR A 1 90 ? 0.509 1.393 9.413 1.00 97.38 90 TYR A O 1
ATOM 709 N N . PHE A 1 91 ? 2.298 0.251 10.154 1.00 97.81 91 PHE A N 1
ATOM 710 C CA . PHE A 1 91 ? 3.253 1.339 9.940 1.00 97.81 91 PHE A CA 1
ATOM 711 C C . PHE A 1 91 ? 3.673 1.431 8.479 1.00 97.81 91 PHE A C 1
ATOM 713 O O . PHE A 1 91 ? 3.831 0.417 7.804 1.00 97.81 91 PHE A O 1
ATOM 720 N N . TYR A 1 92 ? 3.869 2.656 7.999 1.00 98.38 92 TYR A N 1
ATOM 721 C CA . TYR A 1 92 ? 4.359 2.855 6.644 1.00 98.38 92 TYR A CA 1
ATOM 722 C C . TYR A 1 92 ? 5.846 2.540 6.543 1.00 98.38 92 TYR A C 1
ATOM 724 O O . TYR A 1 92 ? 6.622 2.794 7.465 1.00 98.38 92 TYR A O 1
ATOM 732 N N . ALA A 1 93 ? 6.241 2.045 5.379 1.00 98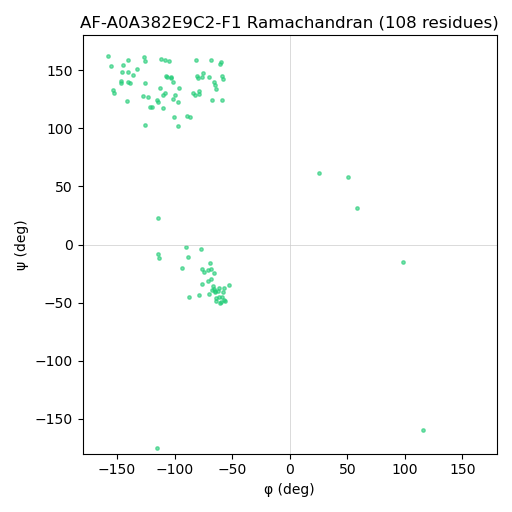.06 93 ALA A N 1
ATOM 733 C CA . ALA A 1 93 ? 7.637 1.925 5.009 1.00 98.06 93 ALA A CA 1
ATOM 734 C C . ALA A 1 93 ? 8.212 3.288 4.608 1.00 98.06 93 ALA A C 1
ATOM 736 O O . ALA A 1 93 ? 7.543 4.092 3.951 1.00 98.06 93 ALA A O 1
ATOM 737 N N . SER A 1 94 ? 9.479 3.524 4.944 1.00 96.62 94 SER A N 1
ATOM 738 C CA . SER A 1 94 ? 10.229 4.660 4.412 1.00 96.62 94 SER A CA 1
ATOM 739 C C . SER A 1 94 ? 10.389 4.520 2.899 1.00 96.62 94 SER A C 1
ATOM 741 O O . SER A 1 94 ? 10.799 3.474 2.413 1.00 96.62 94 SER A O 1
ATOM 743 N N . LYS A 1 95 ? 10.138 5.591 2.141 1.00 95.19 95 LYS A N 1
ATOM 744 C CA . LYS A 1 95 ? 10.215 5.586 0.667 1.00 95.19 95 LYS A CA 1
ATOM 745 C C . LYS A 1 95 ? 11.547 5.061 0.117 1.00 95.19 95 LYS A C 1
ATOM 747 O O . LYS A 1 95 ? 11.566 4.406 -0.917 1.00 95.19 95 LYS A O 1
ATOM 752 N N . GLU A 1 96 ? 12.642 5.332 0.819 1.00 95.38 96 GLU A N 1
ATOM 753 C CA . GLU A 1 96 ? 14.003 4.925 0.447 1.00 95.38 96 GLU A CA 1
ATOM 754 C C . GLU A 1 96 ? 14.237 3.411 0.530 1.00 95.38 96 GLU A C 1
ATOM 756 O O . GLU A 1 96 ? 15.144 2.899 -0.120 1.00 95.38 96 GLU A O 1
ATOM 761 N N . THR A 1 97 ? 13.421 2.681 1.299 1.00 95.25 97 THR A N 1
ATOM 762 C CA . THR A 1 97 ? 13.526 1.219 1.422 1.00 95.25 97 THR A CA 1
ATOM 763 C C . THR A 1 97 ? 12.674 0.477 0.394 1.00 95.25 97 THR A C 1
ATOM 765 O O . THR A 1 97 ? 12.703 -0.752 0.357 1.00 95.25 97 THR A O 1
ATOM 768 N N . LEU A 1 98 ? 11.923 1.203 -0.442 1.00 97.50 98 LEU A N 1
ATOM 769 C CA . LEU A 1 98 ? 11.002 0.633 -1.418 1.00 97.50 98 LEU A CA 1
ATOM 770 C C . LEU A 1 98 ? 11.574 0.674 -2.829 1.00 97.50 98 LEU A C 1
ATOM 772 O O . LEU A 1 98 ? 12.184 1.655 -3.261 1.00 97.50 98 LEU A O 1
ATOM 776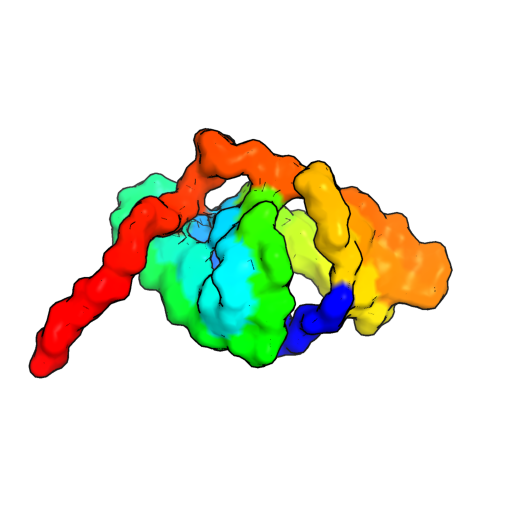 N N . VAL A 1 99 ? 11.277 -0.370 -3.598 1.00 97.38 99 VAL A N 1
ATOM 777 C CA . VAL A 1 99 ? 11.523 -0.374 -5.039 1.00 97.38 99 VAL A CA 1
ATOM 778 C C . VAL A 1 99 ? 10.219 -0.005 -5.731 1.00 97.38 99 VAL A C 1
ATOM 780 O O . VAL A 1 99 ? 9.326 -0.828 -5.872 1.00 97.38 99 VAL A O 1
ATOM 783 N N . ALA A 1 100 ? 10.108 1.246 -6.171 1.00 97.06 100 ALA A N 1
ATOM 784 C CA . ALA A 1 100 ? 8.907 1.764 -6.821 1.00 97.06 100 ALA A CA 1
ATOM 785 C C . ALA A 1 100 ? 9.210 2.381 -8.201 1.00 97.06 100 ALA A C 1
ATOM 787 O O . ALA A 1 100 ? 10.348 2.801 -8.464 1.00 97.06 100 ALA A O 1
ATOM 788 N N . PRO A 1 101 ? 8.203 2.484 -9.091 1.00 94.69 101 PRO A N 1
ATOM 789 C CA . PRO A 1 101 ? 8.327 3.238 -10.334 1.00 94.69 101 PRO A CA 1
ATOM 790 C C . PRO A 1 101 ? 8.663 4.718 -10.073 1.00 94.69 101 PRO A C 1
ATOM 792 O O . PRO A 1 101 ? 7.940 5.432 -9.370 1.00 94.69 101 PRO A O 1
ATOM 795 N N . THR A 1 102 ? 9.762 5.198 -10.662 1.00 89.19 102 THR A N 1
ATOM 796 C CA . THR A 1 102 ? 10.226 6.595 -10.530 1.00 89.19 102 THR A CA 1
ATOM 797 C C . THR A 1 102 ? 9.734 7.503 -11.652 1.00 89.19 102 THR A C 1
ATOM 799 O O . THR A 1 102 ? 9.695 8.719 -11.483 1.00 89.19 102 THR A O 1
ATOM 802 N N . LYS A 1 103 ? 9.340 6.922 -12.785 1.00 85.31 103 LYS A N 1
ATOM 803 C CA . LYS A 1 103 ? 8.759 7.605 -13.941 1.00 85.31 103 LYS A CA 1
ATOM 804 C C . LYS A 1 103 ? 7.528 6.833 -14.385 1.00 85.31 103 LYS A C 1
ATOM 806 O O . LYS A 1 103 ? 7.466 5.618 -14.192 1.00 85.31 103 LYS A O 1
ATOM 811 N N . GLU A 1 104 ? 6.565 7.531 -14.971 1.00 79.88 104 GLU A N 1
ATOM 812 C CA . GLU A 1 104 ? 5.499 6.844 -15.687 1.00 79.88 104 GLU A CA 1
ATOM 813 C C . GLU A 1 104 ? 6.072 6.139 -16.917 1.00 79.88 104 GLU A C 1
ATOM 815 O O . GLU A 1 104 ? 6.957 6.661 -17.599 1.00 79.88 104 GLU A O 1
ATOM 820 N N . VAL A 1 105 ? 5.582 4.927 -17.167 1.00 81.50 105 VAL A N 1
ATOM 821 C CA . VAL A 1 105 ? 5.915 4.168 -18.369 1.00 81.50 105 VAL A CA 1
ATOM 822 C C . VAL A 1 105 ? 4.901 4.547 -19.439 1.00 81.50 105 VAL A C 1
ATOM 824 O O . VAL A 1 105 ? 3.728 4.195 -19.332 1.00 81.50 105 VAL A O 1
ATOM 827 N N . ASN A 1 106 ? 5.364 5.259 -20.463 1.00 85.50 106 ASN A N 1
ATOM 828 C CA . ASN A 1 106 ? 4.588 5.494 -21.673 1.00 85.50 106 ASN A CA 1
ATOM 829 C C . ASN A 1 106 ? 4.825 4.314 -22.610 1.00 85.50 106 ASN A C 1
ATOM 831 O O . ASN A 1 106 ? 5.933 4.144 -23.122 1.00 85.50 106 ASN A O 1
ATOM 835 N N . MET A 1 107 ? 3.799 3.482 -22.783 1.00 83.50 107 MET A N 1
ATOM 836 C CA . MET A 1 107 ? 3.852 2.409 -23.769 1.00 83.50 107 MET A CA 1
ATOM 837 C C . MET A 1 107 ? 3.933 3.031 -25.170 1.00 83.50 107 MET A C 1
ATOM 839 O O . MET A 1 107 ? 3.238 4.020 -25.419 1.00 83.50 107 MET A O 1
ATOM 843 N N . PRO A 1 108 ? 4.786 2.504 -26.065 1.00 87.75 108 PRO A N 1
ATOM 844 C CA . PRO A 1 108 ? 4.814 2.959 -27.447 1.00 87.75 108 PRO A CA 1
ATOM 845 C C . PRO A 1 108 ? 3.457 2.716 -28.113 1.00 87.75 108 PRO A C 1
ATOM 847 O O . PRO A 1 108 ? 2.693 1.839 -27.701 1.00 87.75 108 PRO A O 1
ATOM 850 N N . GLU A 1 109 ? 3.171 3.502 -29.147 1.00 88.25 109 GLU A N 1
ATOM 851 C CA . GLU A 1 109 ? 2.015 3.262 -30.007 1.00 88.25 109 GLU A CA 1
ATOM 852 C C . GLU A 1 109 ? 2.114 1.861 -30.629 1.00 88.25 109 GLU A C 1
ATOM 854 O O . GLU A 1 109 ? 3.214 1.349 -30.861 1.00 88.25 109 GLU A O 1
ATOM 859 N N . THR A 1 110 ? 0.957 1.221 -30.802 1.00 71.44 110 THR A N 1
ATOM 860 C CA . THR A 1 110 ? 0.856 -0.147 -31.333 1.00 71.44 110 THR A CA 1
ATOM 861 C C . THR A 1 110 ? 1.073 -0.172 -32.837 1.00 71.44 110 THR A C 1
ATOM 863 O O . THR A 1 110 ? 0.581 0.762 -33.509 1.00 71.44 110 THR A O 1
#

Organism: NCBI:txid408172

pLDDT: mean 94.91, std 4.49, range [71.44, 98.56]

InterPro domains:
  IPR046938 DNA clamp superfamily [SSF55979] (1-108)

Sequence (110 aa):
MKISQNTLDILKNFSEINTNILIKPGKVLSTISTMRNIFAKADISEEFSAEFGIYDLNEFLGVVTSIQKPEIELKDKFLTISSSGTKAKYFYASKETLVAPTKEVNMPET

Nearest PDB structures (foldseek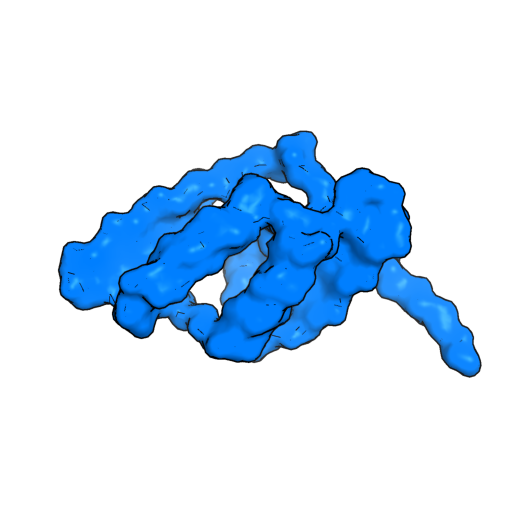):
  1b8h-assembly1_B  TM=9.438E-01  e=1.386E-09  Escherichia phage RB69
  3u5z-assembly2_Q  TM=9.564E-01  e=4.776E-08  Tequatrovirus T4
  6fvo-assembly1_B  TM=7.032E-01  e=2.659E-02  Mycobacterium tuberculosis CDC1551
  6ams-assembly1_A  TM=6.351E-01  e=6.349E-02  Pseudomonas aeruginosa PAO1
  8dt6-assembly1_B  TM=6.279E-01  e=2.870E-01  Elizabethkingia anophelis NUHP1

Mean predicted aligned error: 3.24 Å